Protein AF-A0A0N6ZML8-F1 (afdb_monomer_lite)

pLDDT: mean 85.08, std 12.88, range [41.19, 98.0]

Radius of gyration: 25.82 Å; chains: 1; bounding box: 52×29×82 Å

Secondary structure (DSSP, 8-state):
--HHHHHHHHT-SSHHHHHHHHHHHHHHHHHHHHHHHHHHHHHHHHHHHHHHHHHHHHHHTS--HHHHHHHHHHHHHHHHHHT-SPPS---HHHHHHHHHHHHHHHHTT-------

Sequence (116 aa):
MDWATIAERVGYASAGAACTAVGEALKANLREQDQNVDELRALGLAKVNRLQAAFWPAAIQDKDPKAAKVVLECIKQEARFQGTEAPTRVNMEAQRLADEILAVFDEGAGGPGEGT

Foldseek 3Di:
DALQVVCVVVVNPHSVRSVVVVVVVVVVVVVVVVVVLLVVLVVQLVVLVVLLVVLVCCCPVVVDPVSVVSNVVSVVVNCVSVVVDDDPDDPVVVVVVVVVVVVVVVVVVCDDDDDD

Structure (mmCIF, N/CA/C/O backbone):
data_AF-A0A0N6ZML8-F1
#
_entry.id   AF-A0A0N6ZML8-F1
#
loop_
_atom_site.group_PDB
_atom_site.id
_atom_site.type_symbol
_atom_site.label_atom_id
_atom_site.label_alt_id
_atom_site.label_comp_id
_atom_site.label_asym_id
_atom_site.label_entity_id
_atom_site.label_seq_id
_atom_site.pdbx_PDB_ins_code
_atom_site.Cartn_x
_atom_site.Cartn_y
_atom_site.Cartn_z
_atom_site.occupancy
_atom_site.B_iso_or_equiv
_atom_site.auth_seq_id
_atom_site.auth_comp_id
_atom_site.auth_asym_id
_atom_site.auth_atom_id
_atom_site.pdbx_PDB_model_num
ATOM 1 N N . MET A 1 1 ? -29.685 8.985 23.452 1.00 64.94 1 MET A N 1
ATOM 2 C CA . MET A 1 1 ? -30.241 7.622 23.565 1.00 64.94 1 MET A CA 1
ATOM 3 C C . MET A 1 1 ? -29.2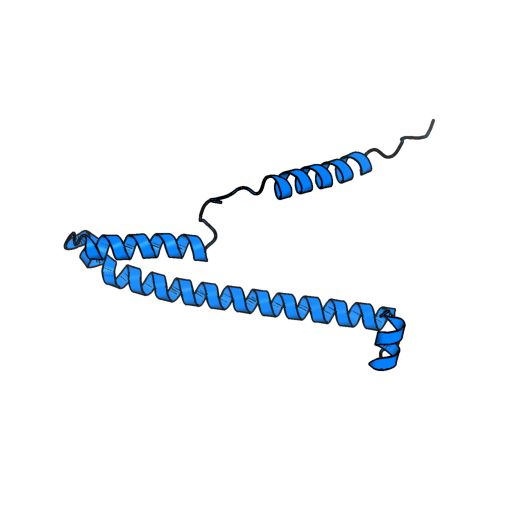66 6.832 24.411 1.00 64.94 1 MET A C 1
ATOM 5 O O . MET A 1 1 ? -28.095 6.818 24.055 1.00 64.94 1 MET A O 1
ATOM 9 N N . ASP A 1 2 ? -29.694 6.318 25.562 1.00 88.44 2 ASP A N 1
ATOM 10 C CA . ASP A 1 2 ? -28.812 5.641 26.521 1.00 88.44 2 ASP A CA 1
ATOM 11 C C . ASP A 1 2 ? -28.861 4.110 26.374 1.00 88.44 2 ASP A C 1
ATOM 13 O O . ASP A 1 2 ? -29.702 3.550 25.666 1.00 88.44 2 ASP A O 1
ATOM 17 N N . TRP A 1 3 ? -27.932 3.424 27.038 1.00 83.19 3 TRP A N 1
ATOM 18 C CA . TRP A 1 3 ? -27.800 1.969 26.956 1.00 83.19 3 TRP A CA 1
ATOM 19 C C . TRP A 1 3 ? -28.978 1.212 27.569 1.00 83.19 3 TRP A C 1
ATOM 21 O O . TRP A 1 3 ? -29.287 0.116 27.112 1.00 83.19 3 TRP A O 1
ATOM 31 N N . ALA A 1 4 ? -29.651 1.789 28.566 1.00 84.75 4 ALA A N 1
ATOM 32 C CA . ALA A 1 4 ? -30.849 1.205 29.162 1.00 84.75 4 ALA A CA 1
ATOM 33 C C . ALA A 1 4 ? -32.009 1.189 28.155 1.00 84.75 4 ALA A C 1
ATOM 35 O O . ALA A 1 4 ? -32.632 0.151 27.944 1.00 84.75 4 ALA A O 1
ATOM 36 N N . THR A 1 5 ? -32.210 2.297 27.438 1.00 87.06 5 THR A N 1
ATOM 37 C CA . THR A 1 5 ? -33.200 2.423 26.360 1.00 87.06 5 THR A CA 1
ATOM 38 C C . THR A 1 5 ? -32.901 1.463 25.206 1.00 87.06 5 THR A C 1
ATOM 40 O O . THR A 1 5 ? -33.816 0.898 24.607 1.00 87.06 5 THR A O 1
ATOM 43 N N . ILE A 1 6 ? -31.622 1.276 24.858 1.00 82.38 6 ILE A N 1
ATOM 44 C CA . ILE A 1 6 ? -31.206 0.302 23.835 1.00 82.38 6 ILE A CA 1
ATOM 45 C C . ILE A 1 6 ? -31.476 -1.125 24.320 1.00 82.38 6 ILE A C 1
ATOM 47 O O . ILE A 1 6 ? -32.005 -1.935 23.562 1.00 82.38 6 ILE A O 1
ATOM 51 N N . ALA A 1 7 ? -31.154 -1.431 25.576 1.00 85.19 7 ALA A N 1
ATOM 52 C CA . ALA A 1 7 ? -31.384 -2.750 26.144 1.00 85.19 7 ALA A CA 1
ATOM 53 C C . ALA A 1 7 ? -32.870 -3.124 26.132 1.00 85.19 7 ALA A C 1
ATOM 55 O O . ALA A 1 7 ? -33.218 -4.201 25.660 1.00 85.19 7 ALA A O 1
ATOM 56 N N . GLU A 1 8 ? -33.746 -2.213 26.546 1.00 85.81 8 GLU A N 1
ATOM 57 C CA . GLU A 1 8 ? -35.191 -2.451 26.584 1.00 85.81 8 GLU A CA 1
ATOM 58 C C . GLU A 1 8 ? -35.804 -2.614 25.185 1.00 85.81 8 GLU A C 1
ATOM 60 O O . GLU A 1 8 ? -36.634 -3.492 24.964 1.00 85.81 8 GLU A O 1
ATOM 65 N N . ARG A 1 9 ? -35.353 -1.823 24.203 1.00 87.44 9 ARG A N 1
ATOM 66 C CA . ARG A 1 9 ? -35.862 -1.905 22.822 1.00 87.44 9 ARG A CA 1
ATOM 67 C C . ARG A 1 9 ? -35.432 -3.162 22.076 1.00 87.44 9 ARG A C 1
ATOM 69 O O . ARG A 1 9 ? -36.166 -3.625 21.210 1.00 87.44 9 ARG A O 1
ATOM 76 N N . VAL A 1 10 ? -34.227 -3.654 22.351 1.00 85.75 10 VAL A N 1
ATOM 77 C CA . VAL A 1 10 ? -33.606 -4.757 21.598 1.00 85.75 10 VAL A CA 1
ATOM 78 C C . VAL A 1 10 ? -33.632 -6.068 22.400 1.00 85.75 10 VAL A C 1
ATOM 80 O O . VAL A 1 10 ? -33.318 -7.127 21.868 1.00 85.75 10 VAL A O 1
ATOM 83 N N . GLY A 1 11 ? -34.065 -6.018 23.663 1.00 88.06 11 GLY A N 1
ATOM 84 C CA . GLY A 1 11 ? -34.236 -7.182 24.532 1.00 88.06 11 GLY A CA 1
ATOM 85 C C . GLY A 1 11 ? -32.961 -7.638 25.248 1.00 88.06 11 GLY A C 1
ATOM 86 O O . GLY A 1 11 ? -32.866 -8.802 25.630 1.00 88.06 11 GLY A O 1
ATOM 87 N N . TYR A 1 12 ? -31.972 -6.760 25.441 1.00 90.88 12 TYR A N 1
ATOM 88 C CA . TYR A 1 12 ? -30.795 -7.102 26.245 1.00 90.88 12 TYR A CA 1
ATOM 89 C C . TYR A 1 12 ? -31.118 -7.090 27.741 1.00 90.88 12 TYR A C 1
ATOM 91 O O . TYR A 1 12 ? -31.835 -6.224 28.235 1.00 90.88 12 TYR A O 1
ATOM 99 N N . ALA A 1 13 ? -30.512 -8.023 28.480 1.00 85.75 13 ALA A N 1
ATOM 100 C CA . ALA A 1 13 ? -30.758 -8.214 29.910 1.00 85.75 13 ALA A CA 1
ATOM 101 C C . ALA A 1 13 ? -30.380 -7.002 30.785 1.00 85.75 13 ALA A C 1
ATOM 103 O O . ALA A 1 13 ? -30.883 -6.865 31.898 1.00 85.75 13 ALA A O 1
ATOM 104 N N . SER A 1 14 ? -29.472 -6.138 30.321 1.00 90.81 14 SER A N 1
ATOM 105 C CA . SER A 1 14 ? -29.077 -4.923 31.035 1.00 90.81 14 SER A CA 1
ATOM 106 C C . SER A 1 14 ? -28.435 -3.892 30.106 1.00 90.81 14 SER A C 1
ATOM 108 O O . SER A 1 14 ? -27.962 -4.216 29.015 1.00 90.81 14 SER A O 1
ATOM 110 N N . ALA A 1 15 ? -28.348 -2.646 30.578 1.00 84.12 15 ALA A N 1
ATOM 111 C CA . ALA A 1 15 ? -27.597 -1.580 29.916 1.00 84.12 15 ALA A CA 1
ATOM 112 C C . ALA A 1 15 ? -26.116 -1.952 29.694 1.00 84.12 15 ALA A C 1
ATOM 114 O O . ALA A 1 15 ? -25.547 -1.653 28.647 1.00 84.12 15 ALA A O 1
ATOM 115 N N . GLY A 1 16 ? -25.503 -2.656 30.655 1.00 88.00 16 GLY A N 1
ATOM 116 C CA . GLY A 1 16 ? -24.142 -3.178 30.518 1.00 88.00 16 GLY A CA 1
ATOM 117 C C . GLY A 1 16 ? -24.032 -4.211 29.395 1.00 88.00 16 GLY A C 1
ATOM 118 O O . GLY A 1 16 ? -23.142 -4.103 28.558 1.00 88.00 16 GLY A O 1
ATOM 119 N N . ALA A 1 17 ? -24.985 -5.147 29.314 1.00 84.75 17 ALA A N 1
ATOM 120 C CA . ALA A 1 17 ? -25.032 -6.150 28.250 1.00 84.75 17 ALA A CA 1
ATOM 121 C C . ALA A 1 17 ? -25.215 -5.517 26.860 1.00 84.75 17 ALA A C 1
ATOM 123 O O . ALA A 1 17 ? -24.556 -5.933 25.910 1.00 84.75 17 ALA A O 1
ATOM 124 N N . ALA A 1 18 ? -26.042 -4.472 26.747 1.00 85.88 18 ALA A N 1
ATOM 125 C CA . ALA A 1 18 ? -26.202 -3.721 25.502 1.00 85.88 18 ALA A CA 1
ATOM 126 C C . ALA A 1 18 ? -24.909 -2.995 25.085 1.00 85.88 18 ALA A C 1
ATOM 128 O O . ALA A 1 18 ? -24.530 -3.045 23.917 1.00 85.88 18 ALA A O 1
ATOM 129 N N . CYS A 1 19 ? -24.209 -2.358 26.030 1.00 88.88 19 CYS A N 1
ATOM 130 C CA . CYS A 1 19 ? -22.932 -1.686 25.769 1.00 88.88 19 CYS A CA 1
ATOM 131 C C . CYS A 1 19 ? -21.859 -2.676 25.290 1.00 88.88 19 CYS A C 1
ATOM 133 O O . CYS A 1 19 ? -21.204 -2.438 24.273 1.00 88.88 19 CYS A O 1
ATOM 135 N N . THR A 1 20 ? -21.720 -3.819 25.971 1.00 89.81 20 THR A N 1
ATOM 136 C CA . THR A 1 20 ? -20.784 -4.879 25.575 1.00 89.81 20 THR A CA 1
ATOM 137 C C . THR A 1 20 ? -21.117 -5.429 24.192 1.00 89.81 20 THR A C 1
ATOM 139 O O . THR A 1 20 ? -20.236 -5.457 23.337 1.00 89.81 20 THR A O 1
ATOM 142 N N . ALA A 1 21 ? -22.378 -5.791 23.936 1.00 86.25 21 ALA A N 1
ATOM 143 C CA . ALA A 1 21 ? -22.801 -6.353 22.654 1.00 86.25 21 ALA A CA 1
ATOM 144 C C . ALA A 1 21 ? -22.564 -5.382 21.487 1.00 86.25 21 ALA A C 1
ATOM 146 O O . ALA A 1 21 ? -22.056 -5.773 20.437 1.00 86.25 21 ALA A O 1
ATOM 147 N N . VAL A 1 22 ? -22.873 -4.095 21.676 1.00 86.19 22 VAL A N 1
ATOM 148 C CA . VAL A 1 22 ? -22.610 -3.065 20.662 1.00 86.19 22 VAL A CA 1
ATOM 149 C C . VAL A 1 22 ? -21.110 -2.847 20.473 1.00 86.19 22 VAL A C 1
ATOM 151 O O . VAL A 1 22 ? -20.649 -2.757 19.337 1.00 86.19 22 VAL A O 1
ATOM 154 N N . GLY A 1 23 ? -20.327 -2.816 21.552 1.00 87.81 23 GLY A N 1
ATOM 155 C CA . GLY A 1 23 ? -18.871 -2.716 21.476 1.00 87.81 23 GLY A CA 1
ATOM 156 C C . GLY A 1 23 ? -18.230 -3.887 20.724 1.00 87.81 23 GLY A C 1
ATOM 157 O O . GLY A 1 23 ? -17.321 -3.680 19.921 1.00 87.81 23 GLY A O 1
ATOM 158 N N . GLU A 1 24 ? -18.708 -5.111 20.939 1.00 90.56 24 GLU A N 1
ATOM 159 C CA . GLU A 1 24 ? -18.253 -6.296 20.205 1.00 90.56 24 GLU A CA 1
ATOM 160 C C . GLU A 1 24 ? -18.666 -6.260 18.734 1.00 90.56 24 GLU A C 1
ATOM 162 O O . GLU A 1 24 ? -17.826 -6.507 17.868 1.00 90.56 24 GLU A O 1
ATOM 167 N N . ALA A 1 25 ? -19.909 -5.871 18.439 1.00 85.81 25 ALA A N 1
ATOM 168 C CA . ALA A 1 25 ? -20.385 -5.710 17.069 1.00 85.81 25 ALA A CA 1
ATOM 169 C C . ALA A 1 25 ? -19.571 -4.654 16.307 1.00 85.81 25 ALA A C 1
ATOM 171 O O . ALA A 1 25 ? -19.183 -4.886 15.163 1.00 85.81 25 ALA A O 1
ATOM 172 N N . LEU A 1 26 ? -19.248 -3.521 16.939 1.00 88.69 26 LEU A N 1
ATOM 173 C CA . LEU A 1 26 ? -18.404 -2.485 16.339 1.00 88.69 26 LEU A CA 1
ATOM 174 C C . LEU A 1 26 ? -16.987 -2.997 16.070 1.00 88.69 26 LEU A C 1
ATOM 176 O O . LEU A 1 26 ? -16.457 -2.777 14.985 1.00 88.69 26 LEU A O 1
ATOM 180 N N . LYS A 1 27 ? -16.383 -3.726 17.018 1.00 87.12 27 LYS A N 1
ATOM 181 C CA . LYS A 1 27 ? -15.063 -4.349 16.820 1.00 87.12 27 LYS A CA 1
ATOM 182 C C . LYS A 1 27 ? -15.079 -5.370 15.682 1.00 87.12 27 LYS A C 1
ATOM 184 O O . LYS A 1 27 ? -14.130 -5.404 14.906 1.00 87.12 27 LYS A O 1
ATOM 189 N N . ALA A 1 28 ? -16.123 -6.191 15.579 1.00 84.44 28 ALA A N 1
ATOM 190 C CA . ALA A 1 28 ? -16.288 -7.138 14.478 1.00 84.44 28 ALA A CA 1
ATOM 191 C C . ALA A 1 28 ? -16.408 -6.411 13.131 1.00 84.44 28 ALA A C 1
ATOM 193 O O . ALA A 1 28 ? -15.641 -6.701 12.220 1.00 84.44 28 ALA A O 1
ATOM 194 N N . ASN A 1 29 ? -17.269 -5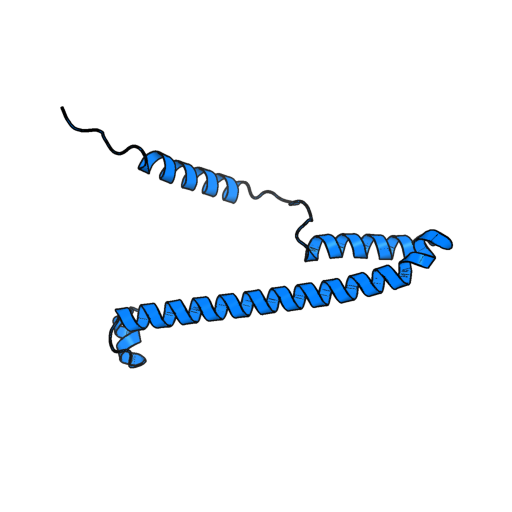.391 13.048 1.00 79.38 29 ASN A N 1
ATOM 195 C CA . ASN A 1 29 ? -17.433 -4.578 11.841 1.00 79.38 29 ASN A CA 1
ATOM 196 C C . ASN A 1 29 ? -16.139 -3.859 11.432 1.00 79.38 29 ASN A C 1
ATOM 198 O O . ASN A 1 29 ? -15.866 -3.722 10.244 1.00 79.38 29 ASN A O 1
ATOM 202 N N . LEU A 1 30 ? -15.346 -3.367 12.388 1.00 83.38 30 LEU A N 1
ATOM 203 C CA . LEU A 1 30 ? -14.049 -2.749 12.092 1.00 83.38 30 LEU A CA 1
ATOM 204 C C . LEU A 1 30 ? -13.062 -3.778 11.533 1.00 83.38 30 LEU A C 1
ATOM 206 O O . LEU A 1 30 ? -12.461 -3.524 10.498 1.00 83.38 30 LEU A O 1
ATOM 210 N N . ARG A 1 31 ? -12.962 -4.968 12.140 1.00 78.62 31 ARG A N 1
ATOM 211 C CA . ARG A 1 31 ? -12.108 -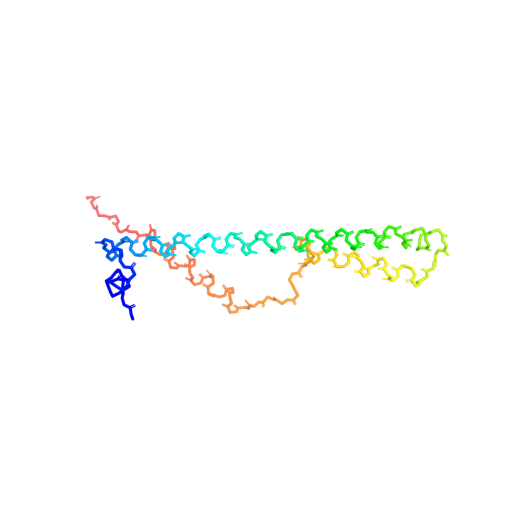6.051 11.618 1.00 78.62 31 ARG A CA 1
ATOM 212 C C . ARG A 1 31 ? -12.516 -6.492 10.215 1.00 78.62 31 ARG A C 1
ATOM 214 O O . ARG A 1 31 ? -11.643 -6.713 9.387 1.00 78.62 31 ARG A O 1
ATOM 221 N N . GLU A 1 32 ? -13.813 -6.629 9.948 1.00 75.69 32 GLU A N 1
ATOM 222 C CA . GLU A 1 32 ? -14.320 -6.968 8.612 1.00 75.69 32 GLU A CA 1
ATOM 223 C C . GLU A 1 32 ? -13.988 -5.870 7.592 1.00 75.69 32 GLU A C 1
ATOM 225 O O . GLU A 1 32 ? -13.563 -6.165 6.478 1.00 75.69 32 GLU A O 1
ATOM 230 N N . GLN A 1 33 ? -14.126 -4.595 7.968 1.00 76.75 33 GLN A N 1
ATOM 231 C CA . GLN A 1 33 ? -13.709 -3.476 7.119 1.00 76.75 33 GLN A CA 1
ATOM 232 C C . GLN A 1 33 ? -12.200 -3.490 6.850 1.00 76.75 33 GLN A C 1
ATOM 234 O O . GLN A 1 33 ? -11.801 -3.330 5.698 1.00 76.75 33 GLN A O 1
ATOM 239 N N . ASP A 1 34 ? -11.377 -3.729 7.870 1.00 77.75 34 ASP A N 1
ATOM 240 C CA . ASP A 1 34 ? -9.920 -3.812 7.730 1.00 77.75 34 ASP A CA 1
ATOM 241 C C . ASP A 1 34 ? -9.515 -4.974 6.808 1.00 77.75 34 ASP A C 1
ATOM 243 O O . ASP A 1 34 ? -8.719 -4.787 5.887 1.00 77.75 34 ASP A O 1
ATOM 247 N N . GLN A 1 35 ? -10.132 -6.149 6.972 1.00 77.88 35 GLN A N 1
ATOM 248 C CA . GLN A 1 35 ? -9.923 -7.307 6.094 1.00 77.88 35 GLN A CA 1
ATOM 249 C C . GLN A 1 35 ? -10.298 -6.993 4.641 1.00 77.88 35 GLN A C 1
ATOM 251 O O . GLN A 1 35 ? -9.518 -7.268 3.730 1.00 77.88 35 GLN A O 1
ATOM 256 N N . ASN A 1 36 ? -11.442 -6.341 4.416 1.00 85.19 36 ASN A N 1
ATOM 257 C CA . ASN A 1 36 ? -11.853 -5.915 3.078 1.00 85.19 36 ASN A CA 1
ATOM 258 C C . ASN A 1 36 ? -10.842 -4.936 2.453 1.00 85.19 36 ASN A C 1
ATOM 260 O O . ASN A 1 36 ? -10.553 -5.010 1.257 1.00 85.19 36 ASN A O 1
ATOM 264 N N . VAL A 1 37 ? -10.277 -4.020 3.245 1.00 86.56 37 VAL A N 1
ATOM 265 C CA . VAL A 1 37 ? -9.237 -3.087 2.782 1.00 86.56 37 VAL A CA 1
ATOM 266 C C . VAL A 1 37 ? -7.954 -3.832 2.409 1.00 86.56 37 VAL A C 1
ATOM 268 O O . VAL A 1 37 ? -7.361 -3.541 1.364 1.00 86.56 37 VAL A O 1
ATOM 271 N N . ASP A 1 38 ? -7.535 -4.802 3.217 1.00 87.88 38 ASP A N 1
ATOM 272 C CA . ASP A 1 38 ? -6.343 -5.613 2.961 1.00 87.88 38 ASP A CA 1
ATOM 273 C C . ASP A 1 38 ? -6.490 -6.463 1.692 1.00 87.88 38 ASP A C 1
ATOM 275 O O . ASP A 1 38 ? -5.576 -6.499 0.861 1.00 87.88 38 ASP A O 1
ATOM 279 N N . GLU A 1 39 ? -7.656 -7.075 1.479 1.00 91.25 39 GLU A N 1
ATOM 280 C CA . GLU A 1 39 ? -7.967 -7.830 0.261 1.00 91.25 39 GLU A CA 1
ATOM 281 C C . GLU A 1 39 ? -7.936 -6.942 -0.988 1.00 91.25 39 GLU A C 1
ATOM 283 O O . GLU A 1 39 ? -7.329 -7.297 -2.007 1.00 91.25 39 GLU A O 1
ATOM 288 N N . LEU A 1 40 ? -8.540 -5.753 -0.914 1.00 90.56 40 LEU A N 1
ATOM 289 C CA . LEU A 1 40 ? -8.527 -4.786 -2.012 1.00 90.56 40 LEU A CA 1
ATOM 290 C C . LEU A 1 40 ? -7.107 -4.299 -2.323 1.00 90.56 40 LEU A C 1
ATOM 292 O O . LEU A 1 40 ? -6.740 -4.188 -3.500 1.00 90.56 40 LEU A O 1
ATOM 296 N N . ARG A 1 41 ? -6.290 -4.056 -1.292 1.00 93.56 41 ARG A N 1
ATOM 297 C CA . ARG A 1 41 ? -4.873 -3.692 -1.436 1.00 93.56 41 ARG A CA 1
ATOM 298 C C . ARG A 1 41 ? -4.084 -4.817 -2.102 1.00 93.56 41 ARG A C 1
ATOM 300 O O . ARG A 1 41 ? -3.354 -4.552 -3.058 1.00 93.56 41 ARG A O 1
ATOM 307 N N . ALA A 1 42 ? -4.259 -6.062 -1.660 1.00 93.25 42 ALA A N 1
ATOM 308 C CA . ALA A 1 42 ? -3.591 -7.227 -2.237 1.00 93.25 42 ALA A CA 1
ATOM 309 C C . ALA A 1 42 ? -3.979 -7.440 -3.710 1.00 93.25 42 ALA A C 1
ATOM 311 O O . ALA A 1 42 ? -3.114 -7.661 -4.564 1.00 93.25 42 ALA A O 1
ATOM 312 N N . LEU A 1 43 ? -5.267 -7.306 -4.041 1.00 94.25 43 LEU A N 1
ATOM 313 C CA . LEU A 1 43 ? -5.754 -7.396 -5.417 1.00 94.25 43 LEU A CA 1
ATOM 314 C C . LEU A 1 43 ? -5.184 -6.277 -6.299 1.00 94.25 43 LEU A C 1
ATOM 316 O O . LEU A 1 43 ? -4.792 -6.530 -7.443 1.00 94.25 43 LEU A O 1
ATOM 320 N N . GLY A 1 44 ? -5.143 -5.047 -5.783 1.00 92.69 44 GLY A N 1
ATOM 321 C CA . GLY A 1 44 ? -4.550 -3.892 -6.456 1.00 92.69 44 GLY A CA 1
ATOM 322 C C . GLY A 1 44 ? -3.069 -4.108 -6.757 1.00 92.69 44 GLY A C 1
ATOM 323 O O . GLY A 1 44 ? -2.654 -3.992 -7.913 1.00 92.69 44 GLY A O 1
ATOM 324 N N . LEU A 1 45 ? -2.303 -4.526 -5.749 1.00 96.25 45 LEU A N 1
ATOM 325 C CA . LEU A 1 45 ? -0.883 -4.846 -5.877 1.00 96.25 45 LEU A CA 1
ATOM 326 C C . LEU A 1 45 ? -0.646 -5.953 -6.915 1.00 96.25 45 LEU A C 1
ATOM 328 O O . LEU A 1 45 ? 0.178 -5.801 -7.813 1.00 96.25 45 LEU A O 1
ATOM 332 N N . ALA A 1 46 ? -1.435 -7.029 -6.883 1.00 96.12 46 ALA A N 1
ATOM 333 C CA . ALA A 1 46 ? -1.322 -8.115 -7.856 1.00 96.12 46 ALA A CA 1
ATOM 334 C C . ALA A 1 46 ? -1.600 -7.662 -9.302 1.00 96.12 46 ALA A C 1
ATOM 336 O O . ALA A 1 46 ? -1.014 -8.196 -10.245 1.00 96.12 46 ALA A O 1
ATOM 337 N N . LYS A 1 47 ? -2.507 -6.702 -9.514 1.00 94.38 47 LYS A N 1
ATOM 338 C CA . LYS A 1 47 ? -2.765 -6.124 -10.846 1.00 94.38 47 LYS A CA 1
ATOM 339 C C . LYS A 1 47 ? -1.590 -5.264 -11.315 1.00 94.38 47 LYS A C 1
ATOM 341 O O . LYS A 1 47 ? -1.169 -5.409 -12.461 1.00 94.38 47 LYS A O 1
ATOM 346 N N . VAL A 1 48 ? -1.049 -4.422 -10.435 1.00 97.00 48 VAL A N 1
ATOM 347 C CA . VAL A 1 48 ? 0.105 -3.558 -10.733 1.00 97.00 48 VAL A CA 1
ATOM 348 C C . VAL A 1 48 ? 1.350 -4.386 -11.047 1.00 97.00 48 VAL A C 1
ATOM 350 O O . VAL A 1 48 ? 1.976 -4.154 -12.077 1.00 97.00 48 VAL A O 1
ATOM 353 N N . ASN A 1 49 ? 1.650 -5.416 -10.254 1.00 96.75 49 ASN A N 1
ATOM 354 C CA . ASN A 1 49 ? 2.825 -6.268 -10.468 1.00 96.75 49 ASN A CA 1
ATOM 355 C C . ASN A 1 49 ? 2.760 -7.013 -11.808 1.00 96.75 49 ASN A C 1
ATOM 357 O O . ASN A 1 49 ? 3.764 -7.134 -12.508 1.00 96.75 49 ASN A O 1
ATOM 361 N N . ARG A 1 50 ? 1.567 -7.471 -12.216 1.00 97.44 50 ARG A N 1
ATOM 362 C CA . ARG A 1 50 ? 1.369 -8.077 -13.545 1.00 97.44 50 ARG A CA 1
ATOM 363 C C . ARG A 1 50 ? 1.619 -7.078 -14.671 1.00 97.44 50 ARG A C 1
ATOM 365 O O . ARG A 1 50 ? 2.261 -7.430 -15.657 1.00 97.44 50 ARG A O 1
ATOM 372 N N . LEU A 1 51 ? 1.121 -5.848 -14.530 1.00 95.31 51 LEU A N 1
ATOM 373 C CA . LEU A 1 51 ? 1.331 -4.794 -15.520 1.00 95.31 51 LEU A CA 1
ATOM 374 C C . LEU A 1 51 ? 2.818 -4.437 -15.629 1.00 95.31 51 LEU A C 1
ATOM 376 O O . LEU A 1 51 ? 3.367 -4.409 -16.726 1.00 95.31 51 LEU A O 1
ATOM 380 N N . GLN A 1 52 ? 3.485 -4.244 -14.495 1.00 97.38 52 GLN A N 1
ATOM 381 C CA . GLN A 1 52 ? 4.915 -3.969 -14.436 1.00 97.38 52 GLN A CA 1
ATOM 382 C C . GLN A 1 52 ? 5.725 -5.073 -15.124 1.00 97.38 52 GLN A C 1
ATOM 384 O O . GLN A 1 52 ? 6.543 -4.769 -15.988 1.00 97.38 52 GLN A O 1
ATOM 389 N N . ALA A 1 53 ? 5.454 -6.344 -14.807 1.00 97.69 53 ALA A N 1
ATOM 390 C CA . ALA A 1 53 ? 6.135 -7.485 -15.417 1.00 97.69 53 ALA A CA 1
ATOM 391 C C . ALA A 1 53 ? 5.945 -7.546 -16.943 1.00 97.69 53 ALA A C 1
ATOM 393 O O . ALA A 1 53 ? 6.879 -7.900 -17.657 1.00 97.69 53 ALA A O 1
ATOM 394 N N . ALA A 1 54 ? 4.767 -7.168 -17.451 1.00 97.25 54 ALA A N 1
ATOM 395 C CA . ALA A 1 54 ? 4.490 -7.148 -18.887 1.00 97.25 54 ALA A CA 1
ATOM 396 C C . ALA A 1 54 ? 5.300 -6.077 -19.640 1.00 97.25 54 ALA A C 1
ATOM 398 O O . ALA A 1 54 ? 5.740 -6.318 -20.762 1.00 97.25 54 ALA A O 1
ATOM 399 N N . PHE A 1 55 ? 5.515 -4.907 -19.031 1.00 97.25 55 PHE A N 1
ATOM 400 C CA . PHE A 1 55 ? 6.242 -3.793 -19.658 1.00 97.25 55 PHE A CA 1
ATOM 401 C C . PHE A 1 55 ? 7.740 -3.764 -19.327 1.00 97.25 55 PHE A C 1
ATOM 403 O O . PHE A 1 55 ? 8.494 -3.046 -19.985 1.00 97.25 55 PHE A O 1
ATOM 410 N N . TRP A 1 56 ? 8.193 -4.552 -18.349 1.00 97.25 56 TRP A N 1
ATOM 411 C CA . TRP A 1 56 ? 9.590 -4.583 -17.918 1.00 97.25 56 TRP A CA 1
ATOM 412 C C . TRP A 1 56 ? 10.584 -4.923 -19.042 1.00 97.25 56 TRP A C 1
ATOM 414 O O . TRP A 1 56 ? 11.573 -4.197 -19.177 1.00 97.25 56 TRP A O 1
ATOM 424 N N . PRO A 1 57 ? 10.353 -5.951 -19.891 1.00 98.00 57 PRO A N 1
ATOM 425 C CA . PRO A 1 57 ? 11.279 -6.265 -20.977 1.00 98.00 57 PRO A CA 1
ATOM 426 C C . PRO A 1 57 ? 11.416 -5.105 -21.966 1.00 98.00 57 PRO A C 1
ATOM 428 O O . PRO A 1 57 ? 12.533 -4.690 -22.253 1.00 98.00 57 PRO A O 1
ATOM 431 N N . ALA A 1 58 ? 10.303 -4.501 -22.391 1.00 97.69 58 ALA A N 1
ATOM 432 C CA . ALA A 1 58 ? 10.316 -3.365 -23.315 1.00 97.69 58 ALA A CA 1
ATOM 433 C C . ALA A 1 58 ? 10.993 -2.117 -22.715 1.00 97.69 58 ALA A C 1
ATOM 435 O O . ALA A 1 58 ? 11.702 -1.383 -23.404 1.00 97.69 58 ALA A O 1
ATOM 436 N N . ALA A 1 59 ? 10.824 -1.882 -21.411 1.00 96.94 59 ALA A N 1
ATOM 437 C CA . ALA A 1 59 ? 11.466 -0.765 -20.723 1.00 96.94 59 ALA A CA 1
ATOM 438 C C . ALA A 1 59 ? 12.996 -0.918 -20.641 1.00 96.94 59 ALA A C 1
ATOM 440 O O . ALA A 1 59 ? 13.717 0.066 -20.803 1.00 96.94 59 ALA A O 1
ATOM 441 N N . ILE A 1 60 ? 13.500 -2.132 -20.385 1.00 97.69 60 ILE A N 1
ATOM 442 C CA . ILE A 1 60 ? 14.932 -2.380 -20.144 1.00 97.69 60 ILE A CA 1
ATOM 443 C C . ILE A 1 60 ? 15.683 -2.799 -21.413 1.00 97.69 60 ILE A C 1
ATOM 445 O O . ILE A 1 60 ? 16.766 -2.278 -21.683 1.00 97.69 60 ILE A O 1
ATOM 449 N N . GLN A 1 61 ? 15.138 -3.747 -22.177 1.00 97.12 61 GLN A N 1
ATOM 450 C CA . GLN A 1 61 ? 15.793 -4.331 -23.351 1.00 97.12 61 GLN A CA 1
ATOM 451 C C . GLN A 1 61 ? 15.634 -3.422 -24.569 1.00 97.12 61 GLN A C 1
ATOM 453 O O . GLN A 1 61 ? 16.632 -2.992 -25.148 1.00 97.12 61 GLN A O 1
ATOM 458 N N . ASP A 1 62 ? 14.390 -3.067 -24.896 1.00 96.19 62 ASP A N 1
ATOM 459 C CA . ASP A 1 62 ? 14.077 -2.238 -26.068 1.00 96.19 62 ASP A CA 1
ATOM 460 C C . ASP A 1 62 ? 14.313 -0.745 -25.801 1.00 96.19 62 ASP A C 1
ATOM 462 O O . ASP A 1 62 ? 14.351 0.063 -26.730 1.00 96.19 62 ASP A O 1
ATOM 466 N N . LYS A 1 63 ? 14.501 -0.377 -24.525 1.00 95.62 63 LYS A N 1
ATOM 467 C CA . LYS A 1 63 ? 14.681 1.002 -24.051 1.00 95.62 63 LYS A CA 1
ATOM 468 C C . LYS A 1 63 ? 13.532 1.919 -24.484 1.00 95.62 63 LYS A C 1
ATOM 470 O O . LYS A 1 63 ? 13.756 3.103 -24.737 1.00 95.62 63 LYS A O 1
ATOM 475 N N . ASP A 1 64 ? 12.308 1.387 -24.564 1.00 97.94 64 ASP A N 1
ATOM 476 C CA . ASP A 1 64 ? 11.128 2.166 -24.941 1.00 97.94 64 ASP A CA 1
ATOM 477 C C . ASP A 1 64 ? 10.760 3.158 -23.817 1.00 97.94 64 ASP A C 1
ATOM 479 O O . ASP A 1 64 ? 10.362 2.739 -22.721 1.00 97.94 64 ASP A O 1
ATOM 483 N N . PRO A 1 65 ? 10.818 4.483 -24.069 1.00 96.81 65 PRO A N 1
ATOM 484 C CA . PRO A 1 65 ? 10.462 5.493 -23.076 1.00 96.81 65 PRO A CA 1
ATOM 485 C C . PRO A 1 65 ? 9.010 5.390 -22.592 1.00 96.81 65 PRO A C 1
ATOM 487 O O . PRO A 1 65 ? 8.708 5.762 -21.454 1.00 96.81 65 PRO A O 1
ATOM 490 N N . LYS A 1 66 ? 8.092 4.895 -23.432 1.00 96.56 66 LYS A N 1
ATOM 491 C CA . LYS A 1 66 ? 6.683 4.723 -23.052 1.00 96.56 66 LYS A CA 1
ATOM 492 C C . LYS A 1 66 ? 6.527 3.568 -22.070 1.00 96.56 66 LYS A C 1
ATOM 494 O O . LYS A 1 66 ? 5.871 3.745 -21.044 1.00 96.56 66 LYS A O 1
ATOM 499 N N . ALA A 1 67 ? 7.170 2.432 -22.338 1.00 95.00 67 ALA A N 1
ATOM 500 C CA . ALA A 1 67 ? 7.206 1.300 -21.416 1.00 95.00 67 ALA A CA 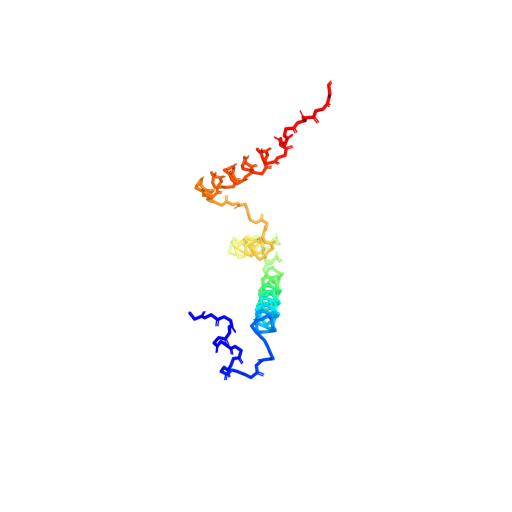1
ATOM 501 C C . ALA A 1 67 ? 7.873 1.678 -20.082 1.00 95.00 67 ALA A C 1
ATOM 503 O O . ALA A 1 67 ? 7.324 1.387 -19.019 1.00 95.00 67 ALA A O 1
ATOM 504 N N . ALA A 1 68 ? 8.990 2.414 -20.122 1.00 97.25 68 ALA A N 1
ATOM 505 C CA . ALA A 1 68 ? 9.659 2.909 -18.919 1.00 97.25 68 ALA A CA 1
ATOM 506 C C . ALA A 1 68 ? 8.737 3.798 -18.065 1.00 97.25 68 ALA A C 1
ATOM 508 O O . ALA A 1 68 ? 8.671 3.631 -16.848 1.00 97.25 68 ALA A O 1
ATOM 509 N N . LYS A 1 69 ? 7.959 4.691 -18.692 1.00 97.75 69 LYS A N 1
ATOM 510 C CA . LYS A 1 69 ? 6.966 5.511 -17.982 1.00 97.75 69 LYS A CA 1
ATOM 511 C C . LYS A 1 69 ? 5.886 4.659 -17.310 1.00 97.75 69 LYS A C 1
ATOM 513 O O . LYS A 1 69 ? 5.553 4.919 -16.159 1.00 97.75 69 LYS A O 1
ATOM 518 N N . VAL A 1 70 ? 5.362 3.639 -17.994 1.00 96.44 70 VAL A N 1
ATOM 519 C CA . VAL A 1 70 ? 4.364 2.721 -17.412 1.00 96.44 70 VAL A CA 1
ATOM 520 C C . VAL A 1 70 ? 4.933 1.994 -16.192 1.00 96.44 70 VAL A C 1
ATOM 522 O O . VAL A 1 70 ? 4.272 1.934 -15.156 1.00 96.44 70 VAL A O 1
ATOM 525 N N . VAL A 1 71 ? 6.166 1.491 -16.280 1.00 97.50 71 VAL A N 1
ATOM 526 C CA . VAL A 1 71 ? 6.847 0.806 -15.169 1.00 97.50 71 VAL A CA 1
ATOM 527 C C . VAL A 1 71 ? 7.054 1.742 -13.974 1.00 97.50 71 VAL A C 1
ATOM 529 O O . VAL A 1 71 ? 6.787 1.341 -12.843 1.00 97.50 71 VAL A O 1
ATOM 532 N N . LEU A 1 72 ? 7.468 2.991 -14.202 1.00 96.88 72 LEU A N 1
ATOM 533 C CA . LEU A 1 72 ? 7.643 3.981 -13.132 1.00 96.88 72 LEU A CA 1
ATOM 534 C C . LEU A 1 72 ? 6.324 4.314 -12.418 1.00 96.88 72 LEU A C 1
ATOM 536 O O . LEU A 1 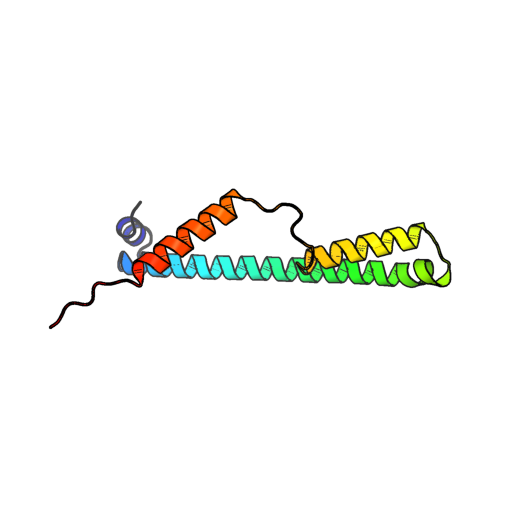72 ? 6.298 4.393 -11.190 1.00 96.88 72 LEU A O 1
ATOM 540 N N . GLU A 1 73 ? 5.220 4.454 -13.156 1.00 96.69 73 GLU A N 1
ATOM 541 C CA . GLU A 1 73 ? 3.894 4.645 -12.548 1.00 96.69 73 GLU A CA 1
ATOM 542 C C . GLU A 1 73 ? 3.446 3.407 -11.754 1.00 96.69 73 GLU A C 1
ATOM 544 O O . GLU A 1 73 ? 2.849 3.547 -10.687 1.00 96.69 73 GLU A O 1
ATOM 549 N N . CYS A 1 74 ? 3.782 2.195 -12.215 1.00 96.38 74 CYS A N 1
ATOM 550 C CA . CYS A 1 74 ? 3.518 0.970 -11.457 1.00 96.38 74 CYS A CA 1
ATOM 551 C C . CYS A 1 74 ? 4.270 0.959 -10.118 1.00 96.38 74 CYS A C 1
ATOM 553 O O . CYS A 1 74 ? 3.650 0.716 -9.088 1.00 96.38 74 CYS A O 1
ATOM 555 N N . ILE A 1 75 ? 5.565 1.297 -10.111 1.00 95.44 75 ILE A N 1
ATOM 556 C CA . ILE A 1 75 ? 6.389 1.361 -8.885 1.00 95.44 75 ILE A CA 1
ATOM 557 C C . ILE A 1 75 ? 5.813 2.374 -7.892 1.00 95.44 75 ILE A C 1
ATOM 559 O O . ILE A 1 75 ? 5.701 2.107 -6.696 1.00 95.44 75 ILE A O 1
ATOM 563 N N . LYS A 1 76 ? 5.398 3.543 -8.388 1.00 94.75 76 LYS A N 1
ATOM 564 C CA . LYS A 1 76 ? 4.761 4.567 -7.558 1.00 94.75 76 LYS A CA 1
ATOM 565 C C . LYS A 1 76 ? 3.468 4.057 -6.919 1.00 94.75 76 LYS A C 1
ATOM 567 O O . LYS A 1 76 ? 3.203 4.320 -5.747 1.00 94.75 76 LYS A O 1
ATOM 572 N N . GLN A 1 77 ? 2.655 3.334 -7.683 1.00 94.31 77 GLN A N 1
ATOM 573 C CA . GLN A 1 77 ? 1.389 2.807 -7.188 1.00 94.31 77 GLN A CA 1
ATOM 574 C C . GLN A 1 77 ? 1.577 1.617 -6.237 1.00 94.31 77 GLN A C 1
ATOM 576 O O . GLN A 1 77 ? 0.804 1.462 -5.293 1.00 94.31 77 GLN A O 1
ATOM 581 N N . GLU A 1 78 ? 2.621 0.817 -6.429 1.00 94.38 78 GLU A N 1
ATOM 582 C CA . GLU A 1 78 ? 3.041 -0.213 -5.479 1.00 94.38 78 GLU A CA 1
ATOM 583 C C . GLU A 1 78 ? 3.406 0.398 -4.118 1.00 94.38 78 GLU A C 1
ATOM 585 O O . GLU A 1 78 ? 2.867 -0.038 -3.100 1.00 94.38 78 GLU A O 1
ATOM 590 N N . ALA A 1 79 ? 4.216 1.463 -4.099 1.00 92.94 79 ALA A N 1
ATOM 591 C CA . ALA A 1 79 ? 4.578 2.164 -2.863 1.00 92.94 79 ALA A CA 1
ATOM 592 C C . ALA A 1 79 ? 3.348 2.704 -2.106 1.00 92.94 79 ALA A C 1
ATOM 594 O O . ALA A 1 79 ? 3.298 2.681 -0.875 1.00 92.94 79 ALA A O 1
ATOM 595 N N . ARG A 1 80 ? 2.311 3.127 -2.840 1.00 90.44 80 ARG A N 1
ATOM 596 C CA . ARG A 1 80 ? 1.017 3.543 -2.273 1.00 90.44 80 ARG A CA 1
ATOM 597 C C . ARG A 1 80 ? 0.245 2.401 -1.648 1.00 90.44 80 ARG A C 1
ATOM 599 O O . ARG A 1 80 ? -0.266 2.554 -0.543 1.00 90.44 80 ARG A O 1
ATOM 606 N N . PHE A 1 81 ? 0.149 1.265 -2.337 1.00 90.75 81 PHE A N 1
ATOM 607 C CA . PHE A 1 81 ? -0.516 0.095 -1.772 1.00 90.75 81 PHE A CA 1
ATOM 608 C C . PHE A 1 81 ? 0.223 -0.405 -0.531 1.00 90.75 81 PHE A C 1
ATOM 610 O O . PHE A 1 81 ? -0.428 -0.708 0.460 1.00 90.75 81 PHE A O 1
ATOM 617 N N . GLN A 1 82 ? 1.556 -0.423 -0.545 1.00 89.31 82 GLN A N 1
ATOM 618 C CA . GLN A 1 82 ? 2.380 -0.883 0.578 1.00 89.31 82 GLN A CA 1
ATOM 619 C C . GLN A 1 82 ? 2.497 0.131 1.729 1.00 89.31 82 GLN A C 1
ATOM 621 O O . GLN A 1 82 ? 2.989 -0.227 2.794 1.00 89.31 82 GLN A O 1
ATOM 626 N N . GLY A 1 83 ? 2.058 1.379 1.539 1.00 88.44 83 GLY A N 1
ATOM 627 C CA . GLY A 1 83 ? 2.178 2.432 2.552 1.00 88.44 83 GLY A CA 1
ATOM 628 C C . GLY A 1 83 ? 3.617 2.906 2.788 1.00 88.44 83 GLY A C 1
ATOM 629 O O . GLY A 1 83 ? 3.914 3.450 3.846 1.00 88.44 83 GLY A O 1
ATOM 630 N N . THR A 1 84 ? 4.515 2.696 1.823 1.00 88.19 84 THR A N 1
ATOM 631 C CA . THR A 1 84 ? 5.928 3.105 1.889 1.00 88.19 84 THR A CA 1
ATOM 632 C C . THR A 1 84 ? 6.178 4.477 1.252 1.00 88.19 84 THR A C 1
ATOM 634 O O . THR A 1 84 ? 7.296 4.989 1.306 1.00 88.19 84 THR A O 1
ATOM 637 N N . GLU A 1 85 ? 5.150 5.097 0.657 1.00 86.19 85 GLU A N 1
ATOM 638 C CA . GLU A 1 85 ? 5.219 6.476 0.163 1.00 86.19 85 GLU A CA 1
ATOM 639 C C . GLU A 1 85 ? 5.403 7.448 1.343 1.00 86.19 85 GLU A C 1
ATOM 641 O O . GLU A 1 85 ? 4.660 7.415 2.325 1.00 86.19 85 GLU A O 1
ATOM 646 N N . ALA A 1 86 ? 6.404 8.327 1.247 1.00 79.62 86 ALA A N 1
ATOM 647 C CA . ALA A 1 86 ? 6.655 9.330 2.273 1.00 79.62 86 ALA A CA 1
ATOM 648 C C . ALA A 1 86 ? 5.462 10.304 2.401 1.00 79.62 86 ALA A C 1
ATOM 650 O O . ALA A 1 86 ? 4.872 10.680 1.380 1.00 79.62 86 ALA A O 1
ATOM 651 N N . PRO A 1 87 ? 5.123 10.782 3.616 1.00 75.69 87 PRO A N 1
ATOM 652 C CA . PRO A 1 87 ? 4.047 11.751 3.799 1.00 75.69 87 PRO A CA 1
ATOM 653 C C . PRO A 1 87 ? 4.316 13.031 3.000 1.00 75.69 87 PRO A C 1
ATOM 655 O O . PRO A 1 87 ? 5.294 13.735 3.238 1.00 75.69 87 PRO A O 1
ATOM 658 N N . THR A 1 88 ? 3.431 13.377 2.063 1.00 76.94 88 THR A N 1
ATOM 659 C CA . THR A 1 88 ? 3.587 14.595 1.243 1.00 76.94 88 THR A CA 1
ATOM 660 C C . THR A 1 88 ? 3.083 15.859 1.942 1.00 76.94 88 THR A C 1
ATOM 662 O O . THR A 1 88 ? 3.339 16.969 1.479 1.00 76.94 88 THR A O 1
ATOM 665 N N . ARG A 1 89 ? 2.322 15.707 3.033 1.00 68.06 89 ARG A N 1
ATOM 666 C CA . ARG A 1 89 ? 1.836 16.795 3.890 1.00 68.06 89 ARG A CA 1
ATOM 667 C C . ARG A 1 89 ? 1.834 16.334 5.343 1.00 68.06 89 ARG A C 1
ATOM 669 O O . ARG A 1 89 ? 1.141 15.380 5.679 1.00 68.06 89 ARG A O 1
ATOM 676 N N . VAL A 1 90 ? 2.579 17.038 6.189 1.00 66.56 90 VAL A N 1
ATOM 677 C CA . VAL A 1 90 ? 2.516 16.887 7.646 1.00 66.56 90 VAL A CA 1
ATOM 678 C C . VAL A 1 90 ? 1.441 17.847 8.146 1.00 66.56 90 VAL A C 1
ATOM 680 O O . VAL A 1 90 ? 1.570 19.060 7.978 1.00 66.56 90 VAL A O 1
ATOM 683 N N . ASN A 1 91 ? 0.352 17.321 8.707 1.00 71.69 91 ASN A N 1
ATOM 684 C CA . ASN A 1 91 ? -0.642 18.161 9.366 1.00 71.69 91 ASN A CA 1
ATOM 685 C C . ASN A 1 91 ? -0.081 18.600 10.727 1.00 71.69 91 ASN A C 1
ATOM 687 O O . ASN A 1 91 ? -0.055 17.812 11.671 1.00 71.69 91 ASN A O 1
ATOM 691 N N . MET A 1 92 ? 0.372 19.853 10.818 1.00 73.62 92 MET A N 1
ATOM 692 C CA . MET A 1 92 ? 0.959 20.393 12.048 1.00 73.62 92 MET A CA 1
ATOM 693 C C . MET A 1 92 ? -0.043 20.455 13.211 1.00 73.62 92 MET A C 1
ATOM 695 O O . MET A 1 92 ? 0.379 20.398 14.360 1.00 73.62 92 MET A O 1
ATOM 699 N N . GLU A 1 93 ? -1.353 20.509 12.946 1.00 77.31 93 GLU A N 1
ATOM 700 C CA . GLU A 1 93 ? -2.379 20.485 14.000 1.00 77.31 93 GLU A CA 1
ATOM 701 C C . GLU A 1 93 ? -2.481 19.107 14.660 1.00 77.31 93 GLU A C 1
ATOM 703 O O . GLU A 1 93 ? -2.600 19.013 15.878 1.00 77.31 93 GLU A O 1
ATOM 708 N N . ALA A 1 94 ? -2.376 18.035 13.868 1.00 76.50 94 ALA A N 1
ATOM 709 C CA . ALA A 1 94 ? -2.367 16.669 14.387 1.00 76.50 94 ALA A CA 1
ATOM 710 C C . ALA A 1 94 ? -1.098 16.388 15.203 1.00 76.50 94 ALA A C 1
ATOM 712 O O . ALA A 1 94 ? -1.171 15.721 16.230 1.00 76.50 94 ALA A O 1
ATOM 713 N N . GLN A 1 95 ? 0.042 16.941 14.774 1.00 78.00 95 GLN A N 1
ATOM 714 C CA . GLN A 1 95 ? 1.285 16.861 15.537 1.00 78.00 95 GLN A CA 1
ATOM 715 C C . GLN A 1 95 ? 1.164 17.613 16.865 1.00 78.00 95 GLN A C 1
ATOM 717 O O . GLN A 1 95 ? 1.449 17.042 17.909 1.00 78.00 95 GLN A O 1
ATOM 722 N N . ARG A 1 96 ? 0.649 18.849 16.843 1.00 83.19 96 ARG A N 1
ATOM 723 C CA . ARG A 1 96 ? 0.447 19.642 18.061 1.00 83.19 96 ARG A CA 1
ATOM 724 C C . ARG A 1 96 ? -0.505 18.955 19.041 1.00 83.19 96 ARG A C 1
ATOM 726 O O . ARG A 1 96 ? -0.234 18.937 20.231 1.00 83.19 96 ARG A O 1
ATOM 733 N N . LEU A 1 97 ? -1.587 18.353 18.543 1.00 85.19 97 LEU A N 1
ATOM 734 C CA . LEU A 1 97 ? -2.514 17.577 19.367 1.00 85.19 97 LEU A CA 1
ATOM 735 C C . LEU A 1 97 ? -1.846 16.329 19.963 1.00 85.19 97 LEU A C 1
ATOM 737 O O . LEU A 1 97 ? -2.077 16.015 21.125 1.00 85.19 97 LEU A O 1
ATOM 741 N N . ALA A 1 98 ? -1.025 15.614 19.190 1.00 83.31 98 ALA A N 1
ATOM 742 C CA . ALA A 1 98 ? -0.276 14.466 19.696 1.00 83.31 98 ALA A CA 1
ATOM 743 C C . ALA A 1 98 ? 0.713 14.879 20.796 1.00 83.31 98 ALA A C 1
ATOM 745 O O . ALA A 1 98 ? 0.789 14.208 21.825 1.00 83.31 98 ALA A O 1
ATOM 746 N N . ASP A 1 99 ? 1.404 16.004 20.606 1.00 88.75 99 ASP A N 1
ATOM 747 C CA . ASP A 1 99 ? 2.333 16.571 21.584 1.00 88.75 99 ASP A CA 1
ATOM 748 C C . ASP A 1 99 ? 1.592 17.021 22.862 1.00 88.75 99 ASP A C 1
ATOM 750 O O . ASP A 1 99 ? 2.040 16.729 23.969 1.00 88.75 99 ASP A O 1
ATOM 754 N N . GLU A 1 100 ? 0.422 17.662 22.728 1.00 87.38 100 GLU A N 1
ATOM 755 C CA . GLU A 1 100 ? -0.453 18.044 23.852 1.00 87.38 100 GLU A CA 1
ATOM 756 C C . GLU A 1 100 ? -0.946 16.811 24.634 1.00 87.38 100 GLU A C 1
ATOM 758 O O . GLU A 1 100 ? -0.913 16.799 25.863 1.00 87.38 100 GLU A O 1
ATOM 763 N N . ILE A 1 101 ? -1.364 15.748 23.939 1.00 84.81 101 ILE A N 1
ATOM 764 C CA . ILE A 1 101 ? -1.793 14.488 24.565 1.00 84.81 101 ILE A CA 1
ATOM 765 C C . ILE A 1 101 ? -0.632 13.834 25.325 1.00 84.81 101 ILE A C 1
ATOM 767 O O . ILE A 1 101 ? -0.813 13.401 26.463 1.00 84.81 101 ILE A O 1
ATOM 771 N N . LEU A 1 102 ? 0.555 13.770 24.717 1.00 88.44 102 LEU A N 1
ATOM 772 C CA . LEU A 1 102 ? 1.761 13.229 25.350 1.00 88.44 102 LEU A CA 1
ATOM 773 C C . LEU A 1 102 ? 2.140 14.012 26.612 1.00 88.44 102 LEU A C 1
ATOM 775 O O . LEU A 1 102 ? 2.448 13.390 27.625 1.00 88.44 102 LEU A O 1
ATOM 779 N N . ALA A 1 103 ? 2.049 15.343 26.581 1.00 88.69 103 ALA A N 1
ATOM 780 C CA . ALA A 1 103 ? 2.318 16.190 27.741 1.00 88.69 103 ALA A CA 1
ATOM 781 C C . ALA A 1 103 ? 1.355 15.909 28.909 1.00 88.69 103 ALA A C 1
ATOM 783 O O . ALA A 1 103 ? 1.792 15.776 30.048 1.00 88.69 103 ALA A O 1
ATOM 784 N N . VAL A 1 104 ? 0.059 15.729 28.632 1.00 84.69 104 VAL A N 1
ATOM 785 C CA . VAL A 1 104 ? -0.941 15.384 29.661 1.00 84.69 104 VAL A CA 1
ATOM 786 C C . VAL A 1 104 ? -0.653 14.021 30.307 1.00 84.69 104 VAL A C 1
ATOM 788 O O . VAL A 1 104 ? -0.872 13.843 31.507 1.00 84.69 104 VAL A O 1
ATOM 791 N N . PHE A 1 105 ? -0.152 13.050 29.538 1.00 77.94 105 PHE A N 1
ATOM 792 C CA . PHE A 1 105 ? 0.235 11.745 30.081 1.00 77.94 105 PHE A CA 1
ATOM 793 C C . PHE A 1 105 ? 1.514 11.800 30.925 1.00 77.94 105 PHE A C 1
ATOM 795 O O . PHE A 1 105 ? 1.615 11.054 31.900 1.00 77.94 105 PHE A O 1
ATOM 802 N N . ASP A 1 106 ? 2.452 12.683 30.587 1.00 76.56 106 ASP A N 1
ATOM 803 C CA . ASP A 1 106 ? 3.697 12.869 31.340 1.00 76.56 106 ASP A CA 1
ATOM 804 C C . ASP A 1 106 ? 3.448 13.624 32.663 1.00 76.56 106 ASP A C 1
ATOM 806 O O . ASP A 1 106 ? 3.974 13.254 33.713 1.00 76.56 106 ASP A O 1
ATOM 810 N N . GLU A 1 107 ? 2.534 14.602 32.666 1.00 64.12 107 GLU A N 1
ATOM 811 C CA . GLU A 1 107 ? 2.092 15.310 33.880 1.00 64.12 107 GLU A CA 1
ATOM 812 C C . GLU A 1 107 ? 1.340 14.395 34.869 1.00 64.12 107 GLU A C 1
ATOM 814 O O . GLU A 1 107 ? 1.409 14.593 36.084 1.00 64.12 107 GLU A O 1
ATOM 819 N N . GLY A 1 108 ? 0.667 13.348 34.379 1.00 57.22 108 GLY A N 1
ATOM 820 C CA . GLY A 1 108 ? -0.026 12.353 35.206 1.00 57.22 108 GLY A CA 1
ATOM 821 C C . GLY A 1 108 ? 0.887 11.327 35.895 1.00 57.22 108 GLY A C 1
ATOM 822 O O . GLY A 1 108 ? 0.439 10.642 36.817 1.00 57.22 108 GLY A O 1
ATOM 823 N N . ALA A 1 109 ? 2.157 11.214 35.488 1.00 53.84 109 ALA A N 1
ATOM 8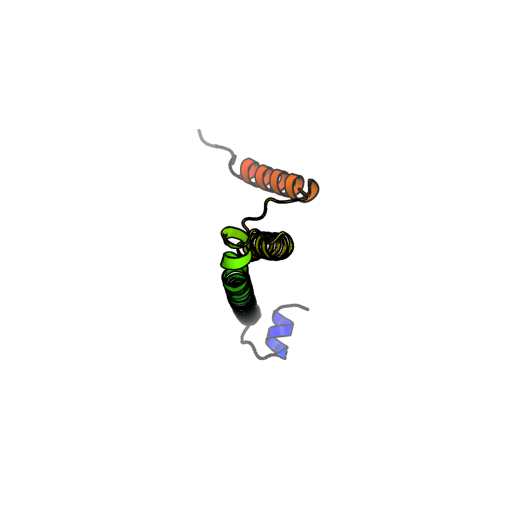24 C CA . ALA A 1 109 ? 3.135 10.309 36.102 1.00 53.84 109 ALA A CA 1
ATOM 825 C C . ALA A 1 109 ? 3.827 10.911 37.345 1.00 53.84 109 ALA A C 1
ATOM 827 O O . ALA A 1 109 ? 4.510 10.197 38.082 1.00 53.84 109 ALA A O 1
ATOM 828 N N . GLY A 1 110 ? 3.619 12.204 37.615 1.00 53.66 110 GLY A N 1
ATOM 829 C CA . GLY A 1 110 ? 4.119 12.926 38.787 1.00 53.66 110 GLY A CA 1
ATOM 830 C C . GLY A 1 110 ? 3.100 13.017 39.926 1.00 53.66 110 GLY A C 1
ATOM 831 O O . GLY A 1 110 ? 2.737 14.114 40.341 1.00 53.66 110 GLY A O 1
ATOM 832 N N . GLY A 1 111 ? 2.613 11.883 40.435 1.00 45.97 111 GLY A N 1
ATOM 833 C CA . GLY A 1 111 ? 1.818 11.858 41.670 1.00 45.97 111 GLY A CA 1
ATOM 834 C C . GLY A 1 111 ? 2.682 12.183 42.904 1.00 45.97 111 GLY A C 1
ATOM 835 O O . GLY A 1 111 ? 3.821 11.718 42.975 1.00 45.97 111 GLY A O 1
ATOM 836 N N . PRO A 1 112 ? 2.182 12.969 43.876 1.00 48.12 112 PRO A N 1
ATOM 837 C CA . PRO A 1 112 ? 2.985 13.526 44.961 1.00 48.12 112 PRO A CA 1
ATOM 838 C C . PRO A 1 112 ? 3.463 12.426 45.914 1.00 48.12 112 PRO A C 1
ATOM 840 O O . PRO A 1 112 ? 2.663 11.693 46.493 1.00 48.12 112 PRO A O 1
ATOM 843 N N . GLY A 1 113 ? 4.781 12.327 46.089 1.00 49.84 113 GLY A N 1
ATOM 844 C CA . GLY A 1 113 ? 5.370 11.554 47.174 1.00 49.84 113 GLY A CA 1
ATOM 845 C C . GLY A 1 113 ? 5.051 12.222 48.510 1.00 49.84 113 GLY A C 1
ATOM 846 O O . GLY A 1 113 ? 5.606 13.273 48.820 1.00 49.84 113 GLY A O 1
ATOM 847 N N . GLU A 1 114 ? 4.161 11.608 49.286 1.00 49.16 114 GLU A N 1
ATOM 848 C CA . GLU A 1 114 ? 3.920 11.936 50.690 1.00 49.16 114 GLU A CA 1
ATOM 849 C C . GLU A 1 114 ? 4.446 10.801 51.586 1.00 49.16 114 GLU A C 1
ATOM 851 O O . GLU A 1 114 ? 4.193 9.624 51.325 1.00 49.16 114 GLU A O 1
ATOM 856 N N . GLY A 1 115 ? 5.150 11.180 52.658 1.00 50.16 115 GLY A N 1
ATOM 857 C CA . GLY A 1 115 ? 5.650 10.313 53.735 1.00 50.16 115 GLY A CA 1
ATOM 858 C C . GLY A 1 115 ? 7.169 10.118 53.662 1.00 50.16 115 GLY A C 1
ATOM 859 O O . GLY A 1 115 ? 7.665 9.540 52.703 1.00 50.16 115 GLY A O 1
ATOM 860 N N . THR A 1 116 ? 7.991 10.574 54.608 1.00 41.19 116 THR A N 1
ATOM 861 C CA . THR A 1 116 ? 7.804 10.947 56.027 1.00 41.19 116 THR A CA 1
ATOM 862 C C . THR A 1 116 ? 8.868 11.949 56.451 1.00 41.19 116 THR A C 1
ATOM 864 O O . THR A 1 116 ? 10.004 11.800 55.946 1.00 41.19 116 THR A O 1
#